Protein AF-A0A0L6J0C2-F1 (afdb_monomer)

Foldseek 3Di:
DWDWDPDPPDPQFAIFIADPVVRHTPDGDSPDDDPPDDDDDDDDDDDDDDDD

Solvent-accessible surface area (backbone atoms only — not comparable to full-atom values): 3806 Å² total; per-residue (Å²): 114,81,48,75,49,80,68,92,82,65,81,92,58,28,48,38,32,32,39,63,91,74,74,41,78,78,50,75,43,86,59,78,85,53,101,90,64,88,86,88,86,89,85,84,84,91,80,78,90,75,85,132

Radius of gyration: 13.97 Å; Cα contacts (8 Å, |Δi|>4): 58; chains: 1; bounding box: 28×18×49 Å

Structure (mmCIF, N/CA/C/O 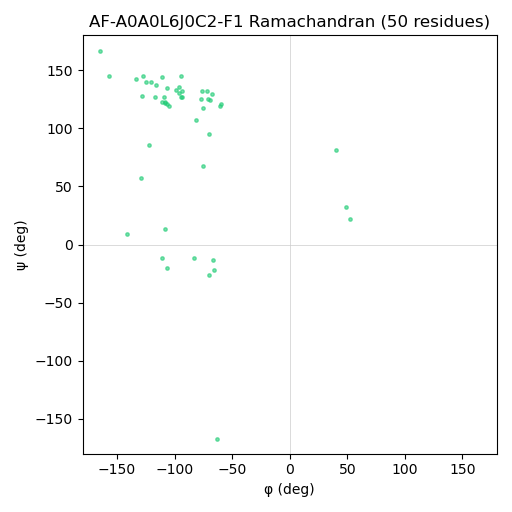backbone):
data_AF-A0A0L6J0C2-F1
#
_entry.id   AF-A0A0L6J0C2-F1
#
loop_
_atom_site.group_PDB
_atom_site.id
_atom_site.type_symbol
_atom_site.label_atom_id
_atom_site.label_alt_id
_atom_site.label_comp_id
_atom_site.label_asym_id
_atom_site.label_entity_id
_atom_site.label_seq_id
_atom_site.pdbx_PDB_ins_code
_atom_site.Cartn_x
_atom_site.Cartn_y
_atom_site.Cartn_z
_atom_site.occupancy
_atom_site.B_iso_or_equiv
_atom_site.auth_seq_id
_atom_site.auth_comp_id
_atom_site.auth_asym_id
_atom_site.auth_atom_id
_atom_site.pdbx_PDB_model_num
ATOM 1 N N . GLY A 1 1 ? -0.230 6.352 5.495 1.00 67.88 1 GLY A N 1
ATOM 2 C CA . GLY A 1 1 ? -1.030 5.929 4.329 1.00 67.88 1 GLY A CA 1
ATOM 3 C C . GLY A 1 1 ? -0.517 4.596 3.825 1.00 67.88 1 GLY A C 1
ATOM 4 O O . GLY A 1 1 ? 0.644 4.290 4.069 1.00 67.88 1 GLY A O 1
ATOM 5 N N . LEU A 1 2 ? -1.370 3.802 3.178 1.00 69.06 2 LEU A N 1
ATOM 6 C CA . LEU A 1 2 ? -0.967 2.586 2.466 1.00 69.06 2 LEU A CA 1
ATOM 7 C C . LEU A 1 2 ? -0.729 2.956 1.002 1.00 69.06 2 LEU A C 1
ATOM 9 O O . LEU A 1 2 ? -1.611 3.554 0.389 1.00 69.06 2 LEU A O 1
ATOM 13 N N . TYR A 1 3 ? 0.440 2.628 0.461 1.00 74.12 3 TYR A N 1
ATOM 14 C CA . TYR A 1 3 ? 0.790 2.949 -0.923 1.00 74.12 3 TYR A CA 1
ATOM 15 C C . TYR A 1 3 ? 0.868 1.672 -1.750 1.00 74.12 3 TYR A C 1
ATOM 17 O O . TYR A 1 3 ? 1.311 0.627 -1.267 1.00 74.12 3 TYR A O 1
ATOM 25 N N . VAL A 1 4 ? 0.438 1.783 -3.003 1.00 72.88 4 VAL A N 1
ATOM 26 C CA . VAL A 1 4 ? 0.574 0.737 -4.015 1.00 72.88 4 VAL A CA 1
ATOM 27 C C . VAL A 1 4 ? 1.577 1.236 -5.037 1.00 72.88 4 VAL A C 1
ATOM 29 O O . VAL A 1 4 ? 1.370 2.300 -5.618 1.00 72.88 4 VAL A O 1
ATOM 32 N N . ASN A 1 5 ? 2.651 0.480 -5.250 1.00 68.25 5 ASN A N 1
ATOM 33 C CA . ASN A 1 5 ? 3.562 0.742 -6.353 1.00 68.25 5 ASN A CA 1
ATOM 34 C C . ASN A 1 5 ? 3.171 -0.129 -7.554 1.00 68.25 5 ASN A C 1
ATOM 36 O O . ASN A 1 5 ? 3.036 -1.347 -7.427 1.00 68.25 5 ASN A O 1
ATOM 40 N N . LEU A 1 6 ? 2.988 0.518 -8.704 1.00 73.75 6 LEU A N 1
ATOM 41 C CA . LEU A 1 6 ? 2.724 -0.108 -9.997 1.00 73.75 6 LEU A CA 1
ATOM 42 C C . LEU A 1 6 ? 3.717 0.464 -11.020 1.00 73.75 6 LEU A C 1
ATOM 44 O O . LEU A 1 6 ? 3.354 1.120 -11.995 1.00 73.75 6 LEU A O 1
ATOM 48 N N . GLU A 1 7 ? 5.006 0.312 -10.727 1.00 67.69 7 GLU A N 1
ATOM 49 C CA . GLU A 1 7 ? 6.071 0.846 -11.568 1.00 67.69 7 GLU A CA 1
ATOM 50 C C . GLU A 1 7 ? 6.190 0.053 -12.881 1.00 67.69 7 GLU A C 1
ATOM 52 O O . GLU A 1 7 ? 6.252 -1.175 -12.896 1.00 67.69 7 GLU A O 1
ATOM 57 N N . ARG A 1 8 ? 6.265 0.770 -14.009 1.00 60.97 8 ARG A N 1
ATOM 58 C CA . ARG A 1 8 ? 6.350 0.194 -15.365 1.00 60.97 8 ARG A CA 1
ATOM 59 C C . ARG A 1 8 ? 7.777 -0.217 -1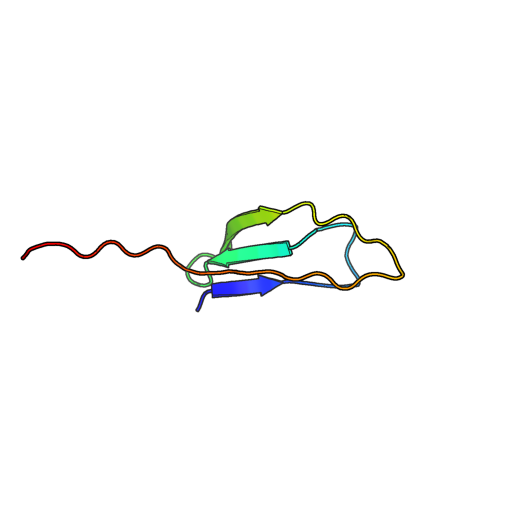5.783 1.00 60.97 8 ARG A C 1
ATOM 61 O O . ARG A 1 8 ? 7.933 -0.861 -16.814 1.00 60.97 8 ARG A O 1
ATOM 68 N N . GLY A 1 9 ? 8.811 0.183 -15.037 1.00 61.56 9 GLY A N 1
ATOM 69 C CA . GLY A 1 9 ? 10.215 0.178 -15.486 1.00 61.56 9 GLY A CA 1
ATOM 70 C C . GLY A 1 9 ? 11.159 -0.831 -14.822 1.00 61.56 9 GLY A C 1
ATOM 71 O O . GLY A 1 9 ? 12.262 -1.038 -15.324 1.00 61.56 9 GLY A O 1
ATOM 72 N N . THR A 1 10 ? 10.762 -1.495 -13.736 1.00 56.97 10 THR A N 1
ATOM 73 C CA . THR A 1 10 ? 11.658 -2.349 -12.936 1.00 56.97 10 THR A CA 1
ATOM 74 C C . THR A 1 10 ? 11.131 -3.786 -12.847 1.00 56.97 10 THR A C 1
ATOM 76 O O . THR A 1 10 ? 10.451 -4.192 -11.914 1.00 56.97 10 THR A O 1
ATOM 79 N N . ARG A 1 11 ? 11.485 -4.585 -13.865 1.00 57.03 11 ARG A N 1
ATOM 80 C CA . ARG A 1 11 ? 11.536 -6.066 -13.864 1.00 57.03 11 ARG A CA 1
ATOM 81 C C . ARG A 1 11 ? 10.389 -6.790 -13.137 1.00 57.03 11 ARG A C 1
ATOM 83 O O . ARG A 1 11 ? 10.604 -7.309 -12.047 1.00 57.03 11 ARG A O 1
ATOM 90 N N . ASN A 1 12 ? 9.236 -6.955 -13.793 1.00 56.62 12 ASN A N 1
ATOM 91 C CA . ASN A 1 12 ? 8.231 -7.977 -13.435 1.00 56.62 12 ASN A CA 1
ATOM 92 C C . ASN A 1 12 ? 7.769 -7.990 -11.961 1.00 56.62 12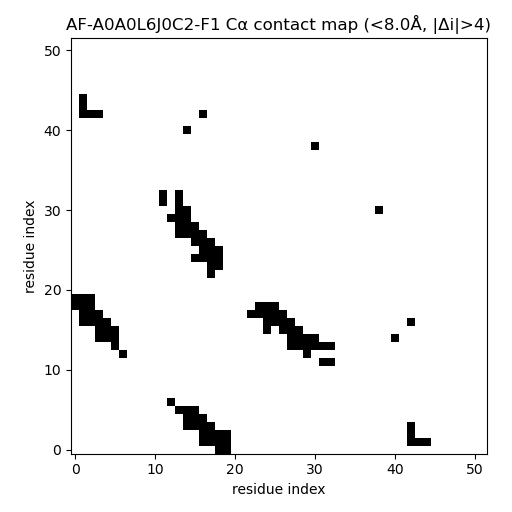 ASN A C 1
ATOM 94 O O . ASN A 1 12 ? 7.269 -9.007 -11.487 1.00 56.62 12 ASN A O 1
ATOM 98 N N . G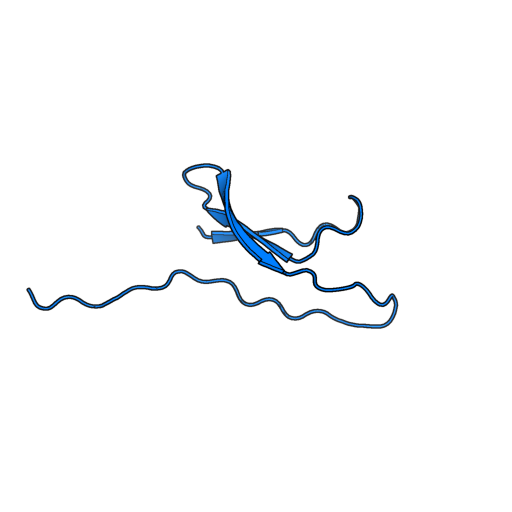LN A 1 13 ? 7.916 -6.892 -11.223 1.00 60.91 13 GLN A N 1
ATOM 99 C CA . GLN A 1 13 ? 7.368 -6.807 -9.877 1.00 60.91 13 GLN A CA 1
ATOM 100 C C . GLN A 1 13 ? 5.892 -6.451 -10.040 1.00 60.91 13 GLN A C 1
ATOM 102 O O . GLN A 1 13 ? 5.559 -5.353 -10.481 1.00 60.91 13 GLN A O 1
ATOM 107 N N . GLY A 1 14 ? 5.002 -7.410 -9.787 1.00 65.31 14 GLY A N 1
ATOM 108 C CA . GLY A 1 14 ? 3.567 -7.141 -9.756 1.00 65.31 14 GLY A CA 1
ATOM 109 C C . GLY A 1 14 ? 3.195 -6.151 -8.639 1.00 65.31 14 GLY A C 1
ATOM 110 O O . GLY A 1 14 ? 4.047 -5.479 -8.060 1.00 65.31 14 GLY A O 1
ATOM 111 N N . ALA A 1 15 ? 1.907 -6.021 -8.325 1.00 71.00 15 ALA A N 1
ATOM 112 C CA . ALA A 1 15 ? 1.458 -5.018 -7.365 1.00 71.00 15 ALA A CA 1
ATOM 113 C C . ALA A 1 15 ? 2.088 -5.226 -5.976 1.00 71.00 15 ALA A C 1
ATOM 115 O O . ALA A 1 15 ? 1.875 -6.263 -5.338 1.00 71.00 15 ALA A O 1
ATOM 116 N N . LEU A 1 16 ? 2.832 -4.218 -5.510 1.00 76.38 16 LEU A N 1
ATOM 117 C CA . LEU A 1 16 ? 3.482 -4.211 -4.204 1.00 76.38 16 LEU A CA 1
ATOM 118 C C . LEU A 1 16 ? 2.777 -3.224 -3.276 1.00 76.38 16 LEU A C 1
ATOM 120 O O . LEU A 1 16 ? 2.705 -2.025 -3.559 1.00 76.38 16 LEU A O 1
ATOM 124 N N . VAL A 1 17 ? 2.287 -3.736 -2.149 1.00 76.81 17 VAL A N 1
ATOM 125 C CA . VAL A 1 17 ? 1.658 -2.938 -1.099 1.00 76.81 17 VAL A CA 1
ATOM 126 C C . VAL A 1 17 ? 2.626 -2.813 0.073 1.00 76.81 17 VAL A C 1
ATOM 128 O O . VAL A 1 17 ? 3.004 -3.813 0.690 1.00 76.81 17 VAL A O 1
ATOM 131 N N . VAL A 1 18 ? 3.003 -1.575 0.397 1.00 79.62 18 VAL A N 1
ATOM 132 C CA . VAL A 1 18 ? 3.961 -1.266 1.469 1.00 79.62 18 VAL A CA 1
ATOM 133 C C . VAL A 1 18 ? 3.321 -0.463 2.588 1.00 79.62 18 VAL A C 1
ATOM 135 O O . VAL A 1 18 ? 2.588 0.503 2.356 1.00 79.62 18 VAL A O 1
ATOM 138 N N . ASN A 1 19 ? 3.646 -0.827 3.825 1.00 79.69 19 ASN A N 1
ATOM 139 C CA . ASN A 1 19 ? 3.359 0.032 4.959 1.00 79.69 19 ASN A CA 1
ATOM 140 C C . ASN A 1 19 ? 4.367 1.191 4.986 1.00 79.69 19 ASN A C 1
ATOM 142 O O . ASN A 1 19 ? 5.566 0.985 5.158 1.00 79.69 19 ASN A O 1
ATOM 146 N N . ALA A 1 20 ? 3.870 2.420 4.850 1.00 73.06 20 ALA A N 1
ATOM 147 C CA . ALA A 1 20 ? 4.704 3.619 4.830 1.00 73.06 20 ALA A CA 1
ATOM 148 C C . ALA A 1 20 ? 5.426 3.907 6.152 1.00 73.06 20 ALA A C 1
ATOM 150 O O . ALA A 1 20 ? 6.421 4.619 6.149 1.00 73.06 20 ALA A O 1
ATOM 151 N N . ALA A 1 21 ? 4.934 3.384 7.279 1.00 82.50 21 ALA A N 1
ATOM 152 C CA . ALA A 1 21 ? 5.534 3.652 8.585 1.00 82.50 21 ALA A CA 1
ATOM 153 C C . ALA A 1 21 ? 6.906 2.978 8.760 1.00 82.50 21 ALA A C 1
ATOM 155 O O . ALA A 1 21 ? 7.725 3.442 9.544 1.00 82.50 21 ALA A O 1
ATOM 156 N N . ASN A 1 22 ? 7.149 1.874 8.052 1.00 84.19 22 ASN A N 1
ATOM 157 C CA . ASN A 1 22 ? 8.340 1.039 8.218 1.00 84.19 22 ASN A CA 1
ATOM 158 C C . ASN A 1 22 ? 8.893 0.486 6.893 1.00 84.19 22 ASN A C 1
ATOM 160 O O . ASN A 1 22 ? 9.781 -0.362 6.909 1.00 84.19 22 ASN A O 1
ATOM 164 N N . ASN A 1 23 ? 8.371 0.956 5.756 1.00 80.38 23 ASN A N 1
ATOM 165 C CA . ASN A 1 23 ? 8.719 0.515 4.404 1.00 80.38 23 ASN A CA 1
ATOM 166 C C . ASN A 1 23 ? 8.708 -1.019 4.236 1.00 80.38 23 ASN A C 1
ATOM 168 O O . ASN A 1 23 ? 9.502 -1.585 3.485 1.00 80.38 23 ASN A O 1
ATOM 172 N N . PHE A 1 24 ? 7.817 -1.693 4.970 1.00 81.44 24 PHE A N 1
ATOM 173 C CA . PHE A 1 24 ? 7.736 -3.149 5.011 1.00 81.44 24 PHE A CA 1
ATOM 174 C C . PHE A 1 24 ? 6.617 -3.654 4.081 1.00 81.44 24 PHE A C 1
ATOM 176 O O . PHE A 1 24 ? 5.502 -3.115 4.131 1.00 81.44 24 PHE A O 1
ATOM 183 N N . PRO A 1 25 ? 6.871 -4.669 3.233 1.00 71.94 25 PRO A N 1
ATOM 184 C CA . PRO A 1 25 ? 5.862 -5.220 2.336 1.00 71.94 25 PRO A CA 1
ATOM 185 C C . PRO A 1 25 ? 4.815 -6.012 3.125 1.00 71.94 25 PRO A C 1
ATOM 187 O O . PRO A 1 25 ? 5.145 -6.929 3.872 1.00 71.94 25 PRO A O 1
ATOM 190 N N . VAL A 1 26 ? 3.541 -5.662 2.953 1.00 79.00 26 VAL A N 1
ATOM 191 C CA . VAL A 1 26 ? 2.417 -6.321 3.649 1.00 79.00 26 VAL A CA 1
ATOM 192 C C . VAL A 1 26 ? 1.600 -7.227 2.732 1.00 79.00 26 VAL A C 1
ATOM 194 O O . VAL A 1 26 ? 0.912 -8.124 3.210 1.00 79.00 26 VAL A O 1
ATOM 197 N N . ALA A 1 27 ? 1.687 -7.016 1.419 1.00 75.44 27 ALA A N 1
ATOM 198 C CA . ALA A 1 27 ? 1.132 -7.902 0.408 1.00 75.44 27 ALA A CA 1
ATOM 199 C C . ALA A 1 27 ? 1.868 -7.699 -0.921 1.00 75.44 27 ALA A C 1
ATOM 201 O O . ALA A 1 27 ? 2.243 -6.577 -1.273 1.00 75.44 27 ALA A O 1
ATOM 202 N N . TYR A 1 28 ? 2.038 -8.786 -1.668 1.00 71.69 28 TYR A N 1
ATOM 203 C CA . TYR A 1 28 ? 2.530 -8.767 -3.039 1.00 71.69 28 TYR A CA 1
ATOM 204 C C . TYR A 1 28 ? 1.642 -9.668 -3.895 1.00 71.69 28 TYR A C 1
ATOM 206 O O . TYR A 1 28 ? 1.171 -10.710 -3.437 1.00 71.6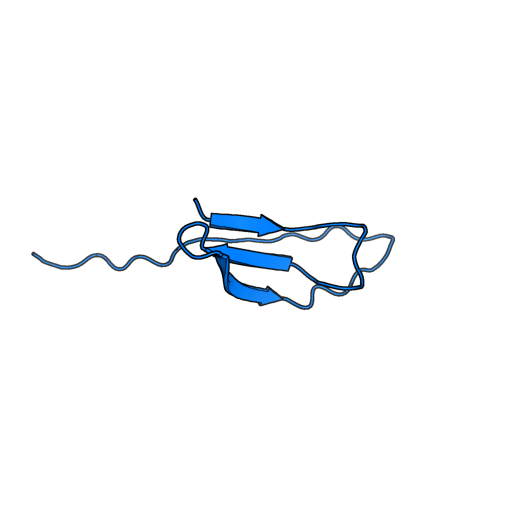9 28 TYR A O 1
ATOM 214 N N . SER A 1 29 ? 1.387 -9.262 -5.134 1.00 70.25 29 SER A N 1
ATOM 215 C CA . SER A 1 29 ? 0.666 -10.077 -6.106 1.00 70.25 29 SER A CA 1
ATOM 216 C C . SER A 1 29 ? 1.474 -10.157 -7.387 1.00 70.25 29 SER A C 1
ATOM 218 O O . SER A 1 29 ? 1.849 -9.127 -7.941 1.00 70.25 29 SER A O 1
ATOM 220 N N . ASN A 1 30 ? 1.706 -11.376 -7.876 1.00 65.12 30 ASN A N 1
ATOM 221 C CA . ASN A 1 30 ? 2.272 -11.616 -9.201 1.00 65.12 30 ASN A CA 1
ATOM 222 C C . ASN A 1 30 ? 1.189 -11.370 -10.263 1.00 65.12 30 ASN A C 1
ATOM 224 O O . ASN A 1 30 ? 0.691 -12.292 -10.907 1.00 65.12 30 ASN A O 1
ATOM 228 N N . VAL A 1 31 ? 0.777 -10.110 -10.415 1.00 64.94 31 VAL A N 1
ATOM 229 C CA . VAL A 1 31 ? -0.066 -9.696 -11.536 1.00 64.94 31 VAL A CA 1
ATOM 230 C C . VAL A 1 31 ? 0.810 -9.758 -12.785 1.00 64.94 31 VAL A C 1
ATOM 232 O O . VAL A 1 31 ? 1.594 -8.849 -13.053 1.00 64.94 31 VAL A O 1
ATOM 235 N N . GLY A 1 32 ? 0.733 -10.880 -13.502 1.00 59.00 32 GLY A N 1
ATOM 236 C CA . GLY A 1 32 ? 1.442 -11.077 -14.760 1.00 59.00 32 GLY A CA 1
ATOM 237 C C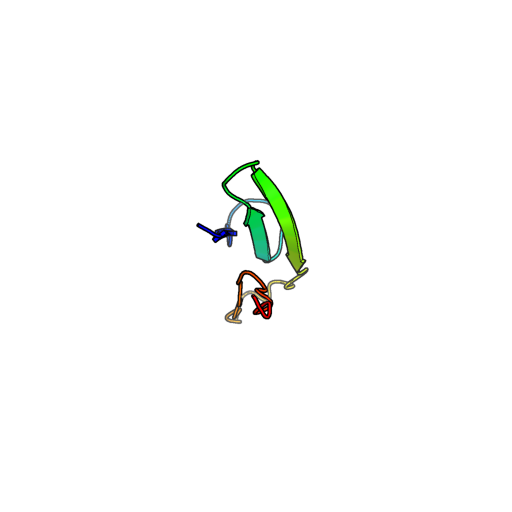 . GLY A 1 32 ? 1.000 -10.026 -15.772 1.00 59.00 32 GLY A C 1
ATOM 238 O O . GLY A 1 32 ? -0.183 -9.923 -16.089 1.00 59.00 32 GLY A O 1
ATOM 239 N N . ARG A 1 33 ? 1.948 -9.227 -16.264 1.00 59.31 33 ARG A N 1
ATOM 240 C CA . ARG A 1 33 ? 1.683 -8.233 -17.303 1.00 59.31 33 ARG A CA 1
ATOM 241 C C . ARG A 1 33 ? 1.388 -8.932 -18.631 1.00 59.31 33 ARG A C 1
ATOM 243 O O . ARG A 1 33 ? 2.232 -9.672 -19.128 1.00 59.31 33 ARG A O 1
ATOM 250 N N . ARG A 1 34 ? 0.234 -8.638 -19.228 1.00 60.88 34 ARG A N 1
ATOM 251 C CA . ARG A 1 34 ? 0.000 -8.775 -20.672 1.00 60.88 34 ARG A CA 1
ATOM 252 C C . ARG A 1 34 ? -0.028 -7.363 -21.253 1.00 60.88 34 ARG A C 1
ATOM 254 O O . ARG A 1 34 ? -0.621 -6.480 -20.640 1.00 60.88 34 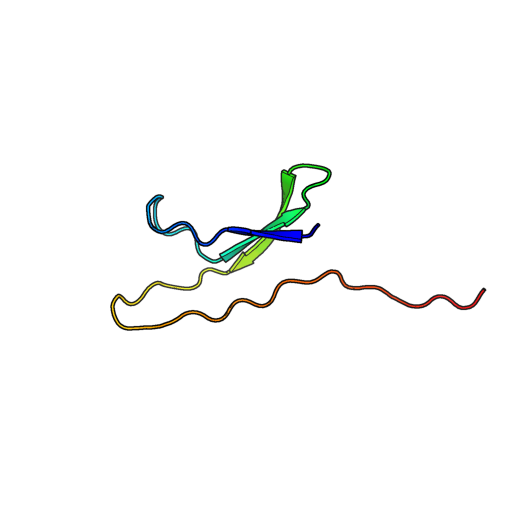ARG A O 1
ATOM 261 N N . ASP A 1 35 ? 0.656 -7.130 -22.371 1.00 65.25 35 ASP A N 1
ATOM 262 C CA . ASP A 1 35 ? 0.875 -5.773 -22.902 1.00 65.25 35 ASP A CA 1
ATOM 263 C C . ASP A 1 35 ? -0.413 -5.067 -23.382 1.00 65.25 35 ASP A C 1
ATOM 265 O O . ASP A 1 35 ? -0.417 -3.844 -23.492 1.00 65.25 35 ASP A O 1
ATOM 269 N N . ASP A 1 36 ? -1.515 -5.810 -23.536 1.00 62.03 36 ASP A N 1
ATOM 270 C CA . ASP A 1 36 ? -2.829 -5.315 -23.975 1.00 62.03 36 ASP A CA 1
ATOM 271 C C . ASP A 1 36 ? -3.904 -5.278 -22.861 1.00 62.03 36 ASP A C 1
ATOM 273 O O . ASP A 1 36 ? -5.093 -5.147 -23.153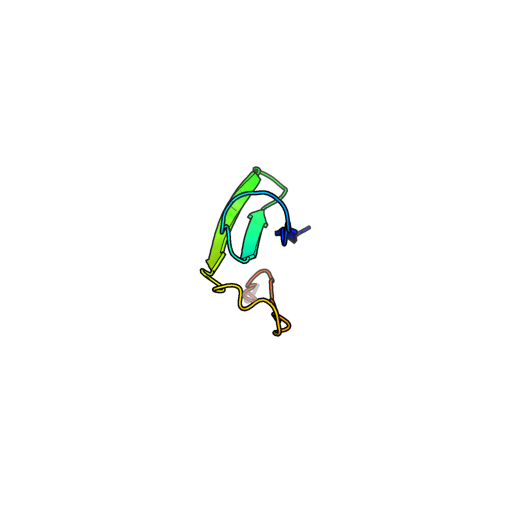 1.00 62.03 36 ASP A O 1
ATOM 277 N N . GLU A 1 37 ? -3.539 -5.413 -21.576 1.00 63.41 37 GLU A N 1
ATOM 278 C CA . GLU A 1 37 ? -4.516 -5.567 -20.479 1.00 63.41 37 GLU A CA 1
ATOM 279 C C . GLU A 1 37 ? -4.333 -4.564 -19.318 1.00 63.41 37 GLU A C 1
ATOM 281 O O . GLU A 1 37 ? -3.218 -4.195 -18.942 1.00 63.41 37 GLU A O 1
ATOM 286 N N . PHE A 1 38 ? -5.451 -4.134 -18.713 1.00 66.62 38 PHE A N 1
ATOM 287 C CA . PHE A 1 38 ? -5.486 -3.256 -17.536 1.00 66.62 38 PHE A CA 1
ATOM 288 C C . PHE A 1 38 ? -5.559 -4.069 -16.237 1.00 66.62 38 PHE A C 1
ATOM 290 O O . PHE A 1 38 ? -6.411 -4.940 -16.086 1.00 66.62 38 PHE A O 1
ATOM 297 N N . ALA A 1 39 ? -4.717 -3.736 -15.256 1.00 70.88 39 ALA A N 1
ATOM 298 C CA . ALA A 1 39 ? -4.736 -4.370 -13.939 1.00 70.88 39 ALA A CA 1
ATOM 299 C C . ALA A 1 39 ? -5.540 -3.545 -12.921 1.00 70.88 39 ALA A C 1
ATOM 301 O O . ALA A 1 39 ? -5.351 -2.334 -12.801 1.00 70.88 39 ALA A O 1
ATOM 302 N N . VAL A 1 40 ? -6.384 -4.212 -12.128 1.00 75.88 40 VAL A N 1
ATOM 303 C CA . VAL A 1 40 ? -7.093 -3.605 -10.991 1.00 75.88 40 VAL A CA 1
ATOM 304 C C . VAL A 1 40 ? -6.459 -4.092 -9.692 1.00 75.88 40 VAL A C 1
ATOM 306 O O . VAL A 1 40 ? -6.447 -5.289 -9.414 1.00 75.88 40 VAL A O 1
ATOM 309 N N . VAL A 1 41 ? -5.959 -3.165 -8.872 1.00 75.38 41 VAL A N 1
ATOM 310 C CA . VAL A 1 41 ? -5.362 -3.474 -7.565 1.00 75.38 41 VAL A CA 1
ATOM 311 C C . VAL A 1 41 ? -6.178 -2.818 -6.459 1.00 75.38 41 VAL A C 1
ATOM 313 O O . VAL A 1 41 ? -6.403 -1.609 -6.476 1.00 75.38 41 VAL A O 1
ATOM 316 N N . ARG A 1 42 ? -6.596 -3.609 -5.466 1.00 80.06 42 ARG A N 1
ATOM 317 C CA . ARG A 1 42 ? -7.224 -3.119 -4.234 1.00 80.06 42 ARG A CA 1
ATOM 318 C C . ARG A 1 42 ? -6.250 -3.291 -3.074 1.00 80.06 42 ARG A C 1
ATOM 320 O O . ARG A 1 42 ? -5.838 -4.408 -2.785 1.00 80.06 42 ARG A O 1
ATOM 327 N N . ALA A 1 43 ? -5.926 -2.197 -2.394 1.00 79.75 43 ALA A N 1
ATOM 328 C CA . ALA A 1 43 ? -5.117 -2.201 -1.181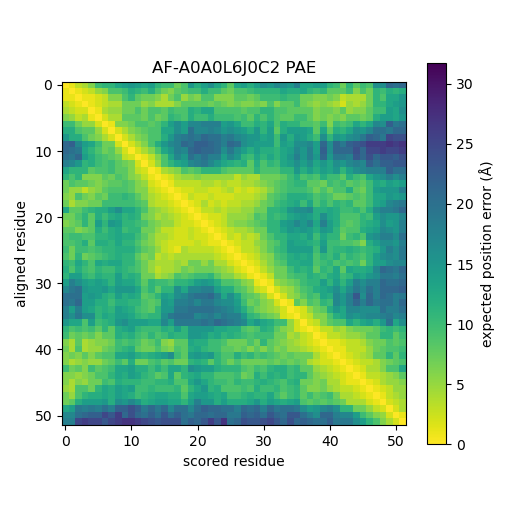 1.00 79.75 43 ALA A CA 1
ATOM 329 C C . ALA A 1 43 ? -5.879 -1.506 -0.046 1.00 79.75 43 ALA A C 1
ATOM 331 O O . ALA A 1 43 ? -6.544 -0.496 -0.269 1.00 79.75 43 ALA A O 1
ATOM 332 N N . GLY A 1 44 ? -5.796 -2.053 1.166 1.00 80.31 44 GLY A N 1
ATOM 333 C CA . GLY A 1 44 ? -6.442 -1.499 2.354 1.00 80.31 44 GLY A CA 1
ATOM 334 C C . GLY A 1 44 ? -5.885 -2.098 3.644 1.00 80.31 44 GLY A C 1
ATOM 335 O O . GLY A 1 44 ? -5.172 -3.100 3.613 1.00 80.31 44 GLY A O 1
ATOM 336 N N . LEU A 1 45 ? -6.203 -1.470 4.777 1.00 79.94 45 LEU A N 1
ATOM 337 C CA . LEU A 1 45 ? -5.908 -2.000 6.109 1.00 79.94 45 LEU A CA 1
ATOM 338 C C . LEU A 1 45 ? -7.143 -2.733 6.637 1.00 79.94 45 LEU A C 1
ATOM 340 O O . LEU A 1 45 ? -8.242 -2.180 6.621 1.00 79.94 45 LEU A O 1
ATOM 344 N N . ASN A 1 46 ? -6.962 -3.958 7.129 1.00 82.12 46 ASN A N 1
ATOM 345 C CA . ASN A 1 46 ? -8.015 -4.647 7.866 1.00 82.12 46 ASN A CA 1
ATOM 346 C C . ASN A 1 46 ? -8.079 -4.064 9.275 1.00 82.12 46 ASN A C 1
ATOM 348 O O . ASN A 1 46 ? -7.073 -4.044 9.984 1.00 82.12 46 ASN A O 1
ATOM 352 N N . TYR A 1 47 ? -9.257 -3.611 9.679 1.00 78.88 47 TYR A N 1
ATOM 353 C CA . TYR A 1 47 ? -9.500 -3.148 11.035 1.00 78.88 47 TYR A CA 1
ATOM 354 C C . TYR A 1 47 ? -10.615 -4.003 11.651 1.00 78.88 47 TYR A C 1
ATOM 356 O O . TYR A 1 47 ? -11.584 -4.359 10.981 1.00 78.88 47 TYR A O 1
ATOM 364 N N . LYS A 1 48 ? -10.464 -4.362 12.929 1.00 86.44 48 LYS A N 1
ATOM 365 C CA . LYS A 1 48 ? -11.499 -5.043 13.710 1.00 86.44 48 LYS A CA 1
ATOM 366 C C . LYS A 1 48 ? -12.027 -4.059 14.741 1.00 86.44 48 LYS A C 1
ATOM 368 O O . LYS A 1 48 ? -11.246 -3.503 15.508 1.00 86.44 48 LYS A O 1
ATOM 373 N N . PHE A 1 49 ? -13.339 -3.867 14.774 1.00 83.88 49 PHE A N 1
ATOM 374 C CA . PHE A 1 49 ? -13.969 -3.147 15.873 1.00 83.88 49 PHE A CA 1
ATOM 375 C C . PHE A 1 49 ? -13.845 -3.978 17.162 1.00 83.88 49 PHE A C 1
ATOM 377 O O . PHE A 1 49 ? -14.154 -5.172 17.166 1.00 83.88 49 PHE A O 1
ATOM 384 N N . GLY A 1 50 ? -13.362 -3.363 18.240 1.00 81.81 50 GLY A N 1
ATOM 385 C CA . GLY A 1 50 ? -13.407 -3.937 19.585 1.00 81.81 50 GLY A CA 1
ATOM 386 C C . GLY A 1 50 ? -14.640 -3.443 20.338 1.00 81.81 50 GLY A C 1
ATOM 387 O O . GLY A 1 50 ? -15.034 -2.290 20.165 1.00 81.81 50 GLY A O 1
ATOM 388 N N . SER A 1 51 ? -15.232 -4.302 21.170 1.00 71.31 51 SER A N 1
ATOM 389 C CA . SER A 1 51 ? -16.075 -3.835 22.274 1.00 71.31 51 SER A CA 1
ATOM 390 C C . SER A 1 51 ? -15.156 -3.308 23.373 1.00 71.31 51 SER A C 1
ATOM 392 O O . SER A 1 51 ? -14.144 -3.941 23.674 1.00 71.31 51 SER A O 1
ATOM 394 N N . TYR A 1 52 ? -15.510 -2.122 23.858 1.00 71.00 52 TYR A N 1
ATOM 395 C CA . TYR A 1 52 ? -14.890 -1.343 24.935 1.00 71.00 52 TYR A CA 1
ATOM 396 C C . TYR A 1 52 ? -14.491 -2.179 26.152 1.00 71.00 52 TYR A C 1
ATOM 398 O O . TYR A 1 52 ? -15.294 -3.054 26.551 1.00 71.00 52 TYR A O 1
#

Sequence (52 aa):
GLYVNLERGTRNQGALVVNAANNFPVAYSNVGRRDDEFAVVRAGLNYKFGSY

pLDDT: mean 71.74, std 8.17, range [56.62, 86.44]

Mean predicted aligned error: 10.4 Å

Secondary structure (DSSP, 8-state):
-EEEE--SSSTT---EEEETTTTEEEEE------TT------------PPP-